Protein AF-A0A349D6L9-F1 (afdb_monomer)

Structure (mmCIF, N/CA/C/O backbone):
data_AF-A0A349D6L9-F1
#
_entry.id   AF-A0A349D6L9-F1
#
loop_
_atom_site.group_PDB
_atom_site.id
_atom_site.type_symbol
_atom_site.label_atom_id
_atom_site.label_alt_id
_atom_site.label_comp_id
_atom_site.label_asym_id
_atom_site.label_entity_id
_atom_site.label_seq_id
_atom_site.pdbx_PDB_ins_code
_atom_site.Cartn_x
_atom_site.Cartn_y
_atom_site.Cartn_z
_atom_site.occupancy
_atom_site.B_iso_or_equiv
_atom_site.auth_seq_id
_atom_site.auth_comp_id
_atom_site.auth_asym_id
_atom_site.auth_atom_id
_atom_site.pdbx_PDB_model_num
ATOM 1 N N . MET A 1 1 ? 56.795 17.467 -5.791 1.00 48.31 1 MET A N 1
ATOM 2 C CA . MET A 1 1 ? 56.049 16.198 -5.598 1.00 48.31 1 MET A CA 1
ATOM 3 C C . MET A 1 1 ? 55.321 16.131 -4.240 1.00 48.31 1 MET A C 1
ATOM 5 O O . MET A 1 1 ? 55.358 15.101 -3.587 1.00 48.31 1 MET A O 1
ATOM 9 N N . LYS A 1 2 ? 54.652 17.205 -3.783 1.00 48.62 2 LYS A N 1
ATOM 10 C CA . LYS A 1 2 ? 53.896 17.215 -2.503 1.00 48.62 2 LYS A CA 1
ATOM 11 C C . LYS A 1 2 ? 52.408 17.586 -2.656 1.00 48.62 2 LYS A C 1
ATOM 13 O O . LYS A 1 2 ? 51.665 17.507 -1.692 1.00 48.62 2 LYS A O 1
ATOM 18 N N . SER A 1 3 ? 51.970 17.955 -3.865 1.00 53.69 3 SER A N 1
ATOM 19 C CA . SER A 1 3 ? 50.594 18.408 -4.138 1.00 53.69 3 SER A CA 1
ATOM 20 C C . SER A 1 3 ? 49.646 17.266 -4.549 1.00 53.69 3 SER A C 1
ATOM 22 O O . SER A 1 3 ? 48.459 17.312 -4.245 1.00 53.69 3 SER A O 1
ATOM 24 N N . SER A 1 4 ? 50.166 16.183 -5.137 1.00 53.09 4 SER A N 1
ATOM 25 C CA . SER A 1 4 ? 49.352 15.072 -5.661 1.00 53.09 4 SER A CA 1
ATOM 26 C C . SER A 1 4 ? 48.733 14.169 -4.584 1.00 53.09 4 SER A C 1
ATOM 28 O O . SER A 1 4 ? 47.744 13.497 -4.850 1.00 53.09 4 SER A O 1
ATOM 30 N N . ILE A 1 5 ? 49.281 14.166 -3.363 1.00 55.78 5 ILE A N 1
ATOM 31 C CA . ILE A 1 5 ? 48.748 13.376 -2.237 1.00 55.78 5 ILE A CA 1
ATOM 32 C C . ILE A 1 5 ? 47.502 14.054 -1.641 1.00 55.78 5 ILE A C 1
ATOM 34 O O . ILE A 1 5 ? 46.573 13.380 -1.205 1.00 55.78 5 ILE A O 1
ATOM 38 N N . PHE A 1 6 ? 47.438 15.389 -1.692 1.00 52.88 6 PHE A N 1
ATOM 39 C CA . PHE A 1 6 ? 46.328 16.162 -1.129 1.00 52.88 6 PHE A CA 1
ATOM 40 C C . PHE A 1 6 ? 45.028 16.001 -1.940 1.00 52.88 6 PHE A C 1
ATOM 42 O O . PHE A 1 6 ? 43.948 15.930 -1.359 1.00 52.88 6 PHE A O 1
ATOM 49 N N . LEU A 1 7 ? 45.122 15.856 -3.271 1.00 50.69 7 LEU A N 1
ATOM 50 C CA . LEU A 1 7 ? 43.954 15.623 -4.137 1.00 50.69 7 LEU A CA 1
ATOM 51 C C . LEU A 1 7 ? 43.317 14.237 -3.934 1.00 50.69 7 LEU A C 1
ATOM 53 O O . LEU A 1 7 ? 42.095 14.110 -3.985 1.00 50.69 7 LEU A O 1
ATOM 57 N N . GLY A 1 8 ? 44.130 13.204 -3.683 1.00 56.25 8 GLY A N 1
ATOM 58 C CA . GLY A 1 8 ? 43.631 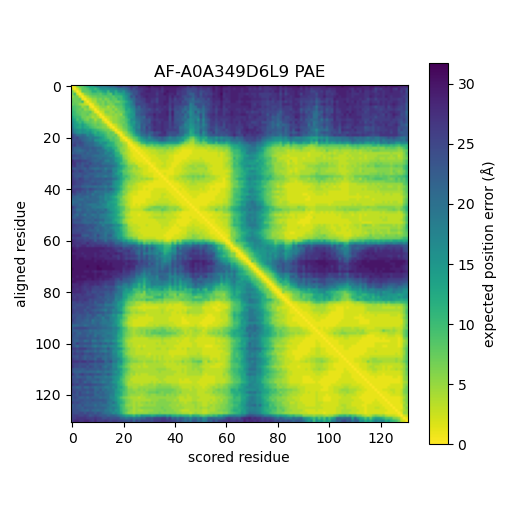11.842 -3.461 1.00 56.25 8 GLY A CA 1
ATOM 59 C C . GLY A 1 8 ? 42.804 11.716 -2.179 1.00 56.25 8 GLY A C 1
ATOM 60 O O . GLY A 1 8 ? 41.770 11.053 -2.171 1.00 56.25 8 GLY A O 1
ATOM 61 N N . ILE A 1 9 ? 43.214 12.415 -1.116 1.00 57.72 9 ILE A N 1
ATOM 62 C CA . ILE A 1 9 ? 42.514 12.411 0.176 1.00 57.72 9 ILE A CA 1
ATOM 63 C C . ILE A 1 9 ? 41.176 13.165 0.081 1.00 57.72 9 ILE A C 1
ATOM 65 O O . ILE A 1 9 ? 40.175 12.697 0.617 1.00 57.72 9 ILE A O 1
ATOM 69 N N . ILE A 1 10 ? 41.119 14.281 -0.657 1.00 56.91 10 ILE A N 1
ATOM 70 C CA . ILE A 1 10 ? 39.877 15.054 -0.852 1.00 56.91 10 ILE A CA 1
ATOM 71 C C . ILE A 1 10 ? 38.830 14.254 -1.645 1.00 56.91 10 ILE A C 1
ATOM 73 O O . ILE A 1 10 ? 37.655 14.263 -1.282 1.00 56.91 10 ILE A O 1
ATOM 77 N N . SER A 1 11 ? 39.246 13.514 -2.679 1.00 56.03 11 SER A N 1
ATOM 78 C CA . SER A 1 11 ? 38.346 12.651 -3.464 1.00 56.03 11 SER A CA 1
ATOM 79 C C . SER A 1 11 ? 37.758 11.503 -2.627 1.00 56.03 11 SER A C 1
ATOM 81 O O . SER A 1 11 ? 36.562 11.212 -2.705 1.00 56.03 11 SER A O 1
ATOM 83 N N . LEU A 1 12 ? 38.571 10.904 -1.748 1.00 54.25 12 LEU A N 1
ATOM 84 C CA . LEU A 1 12 ? 38.126 9.836 -0.851 1.00 54.25 12 LEU A CA 1
ATOM 85 C C . LEU A 1 12 ? 37.070 10.340 0.152 1.00 54.25 12 LEU A C 1
ATOM 87 O O . LEU A 1 12 ? 36.036 9.697 0.324 1.00 54.25 12 LEU A O 1
ATOM 91 N N . VAL A 1 13 ? 37.282 11.520 0.748 1.00 56.31 13 VAL A N 1
ATOM 92 C CA . VAL A 1 13 ? 36.343 12.126 1.713 1.00 56.31 13 VAL A CA 1
ATOM 93 C C . VAL A 1 13 ? 35.023 12.539 1.046 1.00 56.31 13 VAL A C 1
ATOM 95 O O . VAL A 1 13 ? 33.958 12.356 1.638 1.00 56.31 13 VAL A O 1
ATOM 98 N N . PHE A 1 14 ? 35.052 13.019 -0.203 1.00 51.72 14 PHE A N 1
ATOM 99 C CA . PHE A 1 14 ? 33.825 13.357 -0.939 1.00 51.72 14 PHE A CA 1
ATOM 100 C C . PHE A 1 14 ? 32.982 12.119 -1.269 1.00 51.72 14 PHE A C 1
ATOM 102 O O . PHE A 1 14 ? 31.761 12.155 -1.136 1.00 51.72 14 PHE A O 1
ATOM 109 N N . SER A 1 15 ? 33.621 10.997 -1.621 1.00 54.44 15 SER A N 1
ATOM 110 C CA . SER A 1 15 ? 32.900 9.753 -1.921 1.00 54.44 15 SER A CA 1
ATOM 111 C C . SER A 1 15 ? 32.139 9.204 -0.709 1.00 54.44 15 SER A C 1
ATOM 113 O O . SER A 1 15 ? 31.016 8.732 -0.857 1.00 54.44 15 SER A O 1
ATOM 115 N N . THR A 1 16 ? 32.682 9.346 0.506 1.00 53.00 16 THR A N 1
ATOM 116 C CA . THR A 1 16 ? 32.023 8.877 1.737 1.00 53.00 16 THR A CA 1
ATOM 117 C C . THR A 1 16 ? 30.833 9.732 2.174 1.00 53.00 16 THR A C 1
ATOM 119 O O . THR A 1 16 ? 29.982 9.244 2.913 1.00 53.00 16 THR A O 1
ATOM 122 N N . LEU A 1 17 ? 30.731 10.981 1.707 1.00 51.50 17 LEU A N 1
ATOM 123 C CA . LEU A 1 17 ? 29.619 11.876 2.048 1.00 51.50 17 LEU A CA 1
ATOM 124 C C . LEU A 1 17 ? 28.366 11.626 1.189 1.00 51.50 17 LEU A C 1
ATOM 126 O O . LEU A 1 17 ? 27.263 11.960 1.614 1.00 51.50 17 LEU A O 1
ATOM 130 N N . CYS A 1 18 ? 28.504 10.992 0.019 1.00 50.28 18 CYS A N 1
ATOM 131 C CA . CYS A 1 18 ? 27.379 10.732 -0.886 1.00 50.28 18 CYS A CA 1
ATOM 132 C C . CYS A 1 18 ? 26.564 9.467 -0.552 1.00 50.28 18 CYS A C 1
ATOM 134 O O . CYS A 1 18 ? 25.452 9.324 -1.048 1.00 50.28 18 CYS A O 1
ATOM 136 N N . PHE A 1 19 ? 27.057 8.562 0.300 1.00 48.69 19 PHE A N 1
ATOM 137 C CA . PHE A 1 19 ? 26.365 7.298 0.618 1.00 48.69 19 PHE A CA 1
ATOM 138 C C . PHE A 1 19 ? 25.367 7.388 1.791 1.00 48.69 19 PHE A C 1
ATOM 140 O O . PHE A 1 19 ? 24.898 6.361 2.280 1.00 48.69 19 PHE A O 1
ATOM 147 N N . GLY A 1 20 ? 25.048 8.595 2.271 1.00 48.44 20 GLY A N 1
ATOM 148 C CA . GLY A 1 20 ? 24.399 8.784 3.574 1.00 48.44 20 GLY A CA 1
ATOM 149 C C . GLY A 1 20 ? 23.002 9.404 3.598 1.00 48.44 20 GLY A C 1
ATOM 150 O O . GLY A 1 20 ? 22.430 9.478 4.686 1.00 48.44 20 GLY A O 1
ATOM 151 N N . GLN A 1 21 ? 22.429 9.861 2.479 1.00 57.00 21 GLN A N 1
ATOM 152 C CA . GLN A 1 21 ? 21.080 10.439 2.520 1.00 57.00 21 GLN A CA 1
ATOM 153 C C . GLN A 1 21 ? 20.032 9.329 2.659 1.00 57.00 21 GLN A C 1
ATOM 155 O O . GLN A 1 21 ? 19.606 8.708 1.688 1.00 57.00 21 GLN A O 1
ATOM 160 N N . LYS A 1 22 ? 19.637 9.058 3.908 1.00 63.66 22 LYS A N 1
ATOM 161 C CA . LYS A 1 22 ? 18.388 8.354 4.203 1.00 63.66 22 LYS A CA 1
ATOM 162 C C . LYS A 1 22 ? 17.256 9.260 3.731 1.00 63.66 22 LYS A C 1
ATOM 164 O O . LYS A 1 22 ? 17.139 10.368 4.245 1.00 63.66 22 LYS A O 1
ATOM 169 N N . GLY A 1 23 ? 16.485 8.794 2.751 1.00 68.12 23 GLY A N 1
ATOM 170 C CA . GLY A 1 23 ? 15.322 9.531 2.270 1.00 68.12 23 GLY A CA 1
ATOM 171 C C . GLY A 1 23 ? 14.337 9.786 3.408 1.00 68.12 23 GLY A C 1
ATOM 172 O O . GLY A 1 23 ? 14.147 8.925 4.277 1.00 68.12 23 GLY A O 1
ATOM 173 N N . GLU A 1 24 ? 13.749 10.974 3.430 1.00 83.00 24 GLU A N 1
ATOM 174 C CA . GLU A 1 24 ? 12.740 11.332 4.420 1.00 83.00 24 GLU A CA 1
ATOM 175 C C . GLU A 1 24 ? 11.425 10.662 4.028 1.00 83.00 24 GLU A C 1
ATOM 177 O O . GLU A 1 24 ? 10.956 10.813 2.899 1.00 83.00 24 GLU A O 1
ATOM 182 N N . SER A 1 25 ? 10.842 9.888 4.946 1.00 84.81 25 SER A N 1
ATOM 183 C CA . SER A 1 25 ? 9.553 9.243 4.721 1.00 84.81 25 SER A CA 1
ATOM 184 C C . SER A 1 25 ? 8.523 9.742 5.714 1.00 84.81 25 SER A C 1
ATOM 186 O O . SER A 1 25 ? 8.778 9.781 6.918 1.00 84.81 25 SER A O 1
ATOM 188 N N . TRP A 1 26 ? 7.346 10.081 5.203 1.00 86.62 26 TRP A N 1
ATOM 189 C CA . TRP A 1 26 ? 6.190 10.456 6.004 1.00 86.62 26 TRP A CA 1
ATOM 190 C C . TRP A 1 26 ? 4.935 9.790 5.457 1.00 86.62 26 TRP A C 1
ATOM 192 O O . TRP A 1 26 ? 4.903 9.287 4.331 1.00 86.62 26 TRP A O 1
ATOM 202 N N . THR A 1 27 ? 3.897 9.741 6.285 1.00 86.62 27 THR A N 1
ATOM 203 C CA . THR A 1 27 ? 2.597 9.192 5.908 1.00 86.62 27 THR A CA 1
ATOM 204 C C . THR A 1 27 ? 1.496 10.142 6.328 1.00 86.62 27 THR A C 1
ATOM 206 O O . THR A 1 27 ? 1.455 10.600 7.466 1.00 86.62 27 THR A O 1
ATOM 209 N N . GLU A 1 28 ? 0.614 10.425 5.384 1.00 88.44 28 GLU A N 1
ATOM 210 C CA . GLU A 1 28 ? -0.609 11.185 5.577 1.00 88.44 28 GLU A CA 1
ATOM 211 C C . GLU A 1 28 ? -1.765 10.213 5.794 1.00 88.44 28 GLU A C 1
ATOM 213 O O . GLU A 1 28 ? -1.815 9.155 5.159 1.00 88.44 28 GLU A O 1
ATOM 218 N N . PHE A 1 29 ? -2.703 10.586 6.660 1.00 86.12 29 PHE A N 1
ATOM 219 C CA . PHE A 1 29 ? -3.903 9.806 6.935 1.00 86.12 29 PHE A CA 1
ATOM 220 C C . PHE A 1 29 ? -5.144 10.677 6.798 1.00 86.12 29 PHE A C 1
ATOM 222 O O . PHE A 1 29 ? -5.186 11.790 7.318 1.00 86.12 29 PHE A O 1
ATOM 229 N N . ASP A 1 30 ? -6.170 10.131 6.155 1.00 85.81 30 ASP A N 1
ATOM 230 C CA . ASP A 1 30 ? -7.499 10.723 6.076 1.00 85.81 30 ASP A CA 1
ATOM 231 C C . ASP A 1 30 ? -8.540 9.753 6.644 1.00 85.81 30 ASP A C 1
ATOM 233 O O . ASP A 1 30 ? -8.500 8.542 6.409 1.00 85.81 30 ASP A O 1
ATOM 237 N N . THR A 1 31 ? -9.482 10.272 7.426 1.00 87.50 31 THR A N 1
ATOM 238 C CA . THR A 1 31 ? -10.523 9.455 8.051 1.00 87.50 31 THR A CA 1
ATOM 239 C C . THR A 1 31 ? -11.714 9.313 7.121 1.00 87.50 31 THR A C 1
ATOM 241 O O . THR A 1 31 ? -12.507 10.234 6.961 1.00 87.50 31 THR A O 1
ATOM 244 N N . ILE A 1 32 ? -11.915 8.105 6.589 1.00 85.62 32 ILE A N 1
ATOM 245 C CA . ILE A 1 32 ? -13.077 7.803 5.747 1.00 85.62 32 ILE A CA 1
ATOM 246 C C . ILE A 1 32 ? -14.317 7.568 6.613 1.00 85.62 32 ILE A C 1
ATOM 248 O O . ILE A 1 32 ? -15.400 8.085 6.332 1.00 85.62 32 ILE A O 1
ATOM 252 N N . LYS A 1 33 ? -14.203 6.711 7.640 1.00 83.06 33 LYS A N 1
ATOM 253 C CA . LYS A 1 33 ? -15.363 6.299 8.444 1.00 83.06 33 LYS A CA 1
ATOM 254 C C . LYS A 1 33 ? -14.988 5.791 9.828 1.00 83.06 33 LYS A C 1
ATOM 256 O O . LYS A 1 33 ? -14.132 4.926 9.973 1.00 83.06 33 LYS A O 1
ATOM 261 N N . VAL A 1 34 ? -15.726 6.237 10.838 1.00 84.44 34 VAL A N 1
ATOM 262 C CA . VAL A 1 34 ? -15.586 5.765 12.220 1.00 84.44 34 VAL A CA 1
ATOM 263 C C . VAL A 1 34 ? -16.617 4.671 12.505 1.00 84.44 34 VAL A C 1
ATOM 265 O O . VAL A 1 34 ? -17.801 4.813 12.198 1.00 84.44 34 VAL A O 1
ATOM 268 N N . TYR A 1 35 ? -16.166 3.572 13.100 1.00 81.81 35 TYR A N 1
ATOM 269 C CA . TYR A 1 35 ? -16.995 2.487 13.617 1.00 81.81 35 TYR A CA 1
ATOM 270 C C . TYR A 1 35 ? -16.765 2.338 15.128 1.00 81.81 35 TYR A C 1
ATOM 272 O O . TYR A 1 35 ? -15.730 2.766 15.644 1.00 81.81 35 TYR A O 1
ATOM 280 N N . PRO A 1 36 ? -17.666 1.658 15.856 1.00 80.38 36 PRO A N 1
ATOM 281 C CA . PRO A 1 36 ? -17.378 1.253 17.226 1.00 80.38 36 PRO A CA 1
ATOM 282 C C . PRO A 1 36 ? -16.083 0.423 17.288 1.00 80.38 36 PRO A C 1
ATOM 284 O O . PRO A 1 36 ? -15.996 -0.649 16.688 1.00 80.38 36 PRO A O 1
ATOM 287 N N . GLY A 1 37 ? -15.067 0.947 17.981 1.00 80.75 37 GLY A N 1
ATOM 288 C CA . GLY A 1 37 ? -13.783 0.277 18.215 1.00 80.75 37 GLY A CA 1
ATOM 289 C C . GLY A 1 37 ? -12.771 0.311 17.064 1.00 80.75 37 GLY A C 1
ATOM 290 O O . GLY A 1 37 ? -11.711 -0.291 17.202 1.00 80.75 37 GLY A O 1
ATOM 291 N N . ARG A 1 38 ? -13.063 0.970 15.933 1.00 84.56 38 ARG A N 1
ATOM 292 C CA . ARG A 1 38 ? -12.109 1.092 14.815 1.00 84.56 38 ARG A CA 1
ATOM 293 C C . ARG A 1 38 ? -12.427 2.255 13.886 1.00 84.56 38 ARG A C 1
ATOM 295 O O . ARG A 1 38 ? -13.584 2.623 13.706 1.00 84.56 38 ARG A O 1
ATOM 302 N N . ILE A 1 39 ? -11.410 2.755 13.207 1.00 86.50 39 ILE A N 1
ATOM 303 C CA . ILE A 1 39 ? -11.511 3.833 12.228 1.00 86.50 39 ILE A CA 1
ATOM 304 C C . ILE A 1 39 ? -10.997 3.301 10.895 1.00 86.50 39 ILE A C 1
ATOM 306 O O . ILE A 1 39 ? -9.911 2.735 10.837 1.00 86.50 39 ILE A O 1
ATOM 310 N N . LEU A 1 40 ? -11.797 3.433 9.839 1.00 87.38 40 LEU A N 1
ATOM 311 C CA . LEU A 1 40 ? -11.353 3.215 8.469 1.00 87.38 40 LEU A CA 1
ATOM 312 C C . LEU A 1 40 ? -10.687 4.492 7.964 1.00 87.38 40 LEU A C 1
ATOM 314 O O . LEU A 1 40 ? -11.320 5.551 7.934 1.00 87.38 40 LEU A O 1
ATOM 318 N N . LEU A 1 41 ? -9.440 4.345 7.550 1.00 88.50 41 LEU A N 1
ATOM 319 C CA . LEU A 1 41 ? -8.563 5.402 7.084 1.00 88.50 41 LEU A CA 1
ATOM 320 C C . LEU A 1 41 ? -8.159 5.147 5.632 1.00 88.50 41 LEU A C 1
ATOM 322 O O . LEU A 1 41 ? -8.010 3.991 5.226 1.00 88.50 41 LEU A O 1
ATOM 326 N N . GLU A 1 42 ? -7.934 6.220 4.888 1.00 90.12 42 GLU A N 1
ATOM 327 C CA . GLU A 1 42 ? -7.066 6.225 3.715 1.00 90.12 42 GLU A CA 1
ATOM 328 C C . GLU A 1 42 ? -5.687 6.723 4.149 1.00 90.12 42 GLU A C 1
ATOM 330 O O . GLU A 1 42 ? -5.590 7.626 4.978 1.00 90.12 42 GLU A O 1
ATOM 335 N N . TYR A 1 43 ? -4.619 6.131 3.626 1.00 90.00 43 TYR A N 1
ATOM 336 C CA . TYR A 1 43 ? -3.261 6.590 3.888 1.00 90.00 43 TYR A CA 1
ATOM 337 C C . TYR A 1 43 ? -2.476 6.775 2.595 1.00 90.00 43 TYR A C 1
ATOM 339 O O . TYR A 1 43 ? -2.736 6.097 1.595 1.00 90.00 43 TYR A O 1
ATOM 347 N N . LYS A 1 44 ? -1.497 7.681 2.638 1.00 92.62 44 LYS A N 1
ATOM 348 C CA . LYS A 1 44 ? -0.525 7.927 1.567 1.00 92.62 44 LYS A CA 1
ATOM 349 C C . LYS A 1 44 ? 0.863 8.063 2.166 1.00 92.62 44 LYS A C 1
ATOM 351 O O . LYS A 1 44 ? 1.078 8.906 3.030 1.00 92.62 44 LYS A O 1
ATOM 356 N N . THR A 1 45 ? 1.797 7.247 1.707 1.00 89.62 45 THR A N 1
ATOM 357 C CA . THR A 1 45 ? 3.192 7.266 2.143 1.00 89.62 45 THR A CA 1
ATOM 358 C C . THR A 1 45 ? 4.066 7.838 1.051 1.00 89.62 45 THR A C 1
ATOM 360 O O . THR A 1 45 ? 3.964 7.447 -0.115 1.00 89.62 45 THR A O 1
ATOM 363 N N . TYR A 1 46 ? 4.965 8.724 1.458 1.00 90.31 46 TYR A N 1
ATOM 364 C CA . TYR A 1 46 ? 5.920 9.369 0.578 1.00 90.31 46 TYR A CA 1
ATOM 365 C C . TYR A 1 46 ? 7.341 9.063 1.034 1.00 90.31 46 TYR A C 1
ATOM 367 O O . TYR A 1 46 ? 7.600 8.838 2.220 1.00 90.31 46 TYR A O 1
ATOM 375 N N . ILE A 1 47 ? 8.259 9.040 0.075 1.00 89.25 47 ILE A N 1
ATOM 376 C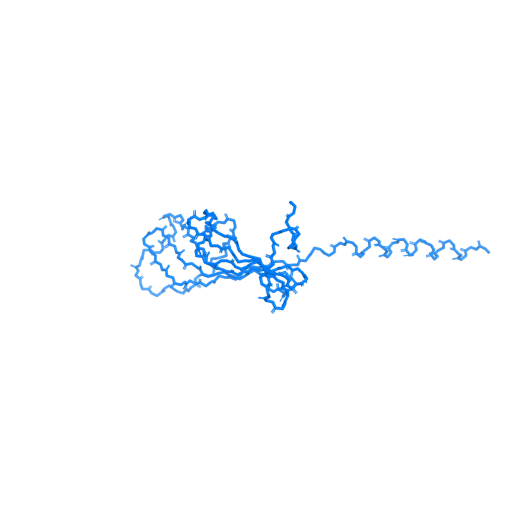 CA . ILE A 1 47 ? 9.703 9.062 0.304 1.00 89.25 47 ILE A CA 1
ATOM 377 C C . ILE A 1 47 ? 10.254 10.174 -0.578 1.00 89.25 47 ILE A C 1
ATOM 379 O O . ILE A 1 47 ? 10.041 10.143 -1.788 1.00 89.25 47 ILE A O 1
ATOM 383 N N . ASP A 1 48 ? 10.918 11.163 0.015 1.00 88.75 48 ASP A N 1
ATOM 384 C CA . ASP A 1 48 ? 11.489 12.311 -0.702 1.00 88.75 48 ASP A CA 1
ATOM 385 C C . ASP A 1 48 ? 10.463 13.016 -1.620 1.00 88.75 48 ASP A C 1
ATOM 387 O O . ASP A 1 48 ? 10.758 13.393 -2.751 1.00 88.75 48 ASP A O 1
ATOM 391 N N . SER A 1 49 ? 9.224 13.186 -1.139 1.00 87.31 49 SER A N 1
ATOM 392 C CA . SER A 1 49 ? 8.071 13.749 -1.883 1.00 87.31 49 SER A CA 1
ATOM 393 C C . SER A 1 49 ? 7.505 12.888 -3.011 1.00 87.31 49 SER A C 1
ATOM 395 O O . SER A 1 49 ? 6.553 13.295 -3.675 1.00 87.31 49 SER A O 1
ATOM 397 N N . VAL A 1 50 ? 8.025 11.680 -3.215 1.00 89.50 50 VAL A N 1
ATOM 398 C CA . VAL A 1 50 ? 7.483 10.723 -4.182 1.00 89.50 50 VAL A CA 1
ATOM 399 C C . VAL A 1 50 ? 6.495 9.804 -3.479 1.00 89.50 50 VAL A C 1
ATOM 401 O O . VAL A 1 50 ? 6.837 9.181 -2.477 1.00 89.50 50 VAL A O 1
ATOM 404 N N . LEU A 1 51 ? 5.275 9.694 -4.012 1.00 92.00 51 LEU A N 1
ATOM 405 C CA . LEU A 1 51 ? 4.272 8.750 -3.517 1.00 92.00 51 LEU A CA 1
ATOM 406 C C . LEU A 1 51 ? 4.750 7.313 -3.757 1.00 92.00 51 LEU A C 1
ATOM 408 O O . LEU A 1 51 ? 4.937 6.899 -4.901 1.00 92.00 51 LEU A O 1
ATOM 412 N N . THR A 1 52 ? 4.906 6.545 -2.684 1.00 93.44 52 THR A N 1
ATOM 413 C CA . THR A 1 52 ? 5.384 5.155 -2.732 1.00 93.44 52 THR A CA 1
ATOM 414 C C . THR A 1 52 ? 4.321 4.155 -2.312 1.00 93.44 52 THR A C 1
ATOM 416 O O . THR A 1 52 ? 4.345 3.009 -2.756 1.00 93.44 52 THR A O 1
ATOM 419 N N . GLU A 1 53 ? 3.340 4.566 -1.511 1.00 93.69 53 GLU A N 1
ATOM 420 C CA . GLU A 1 53 ? 2.242 3.693 -1.118 1.00 93.69 53 GLU A CA 1
ATOM 421 C C . GLU A 1 53 ? 0.958 4.477 -0.884 1.00 93.69 53 GLU A C 1
ATOM 423 O O . GLU A 1 53 ? 0.984 5.606 -0.403 1.00 93.69 53 GLU A O 1
ATOM 428 N N . GLN A 1 54 ? -0.176 3.873 -1.217 1.00 95.50 54 GLN A N 1
ATOM 429 C CA . GLN A 1 54 ? -1.484 4.393 -0.844 1.00 95.50 54 GLN A CA 1
ATOM 430 C C . GLN A 1 54 ? -2.491 3.262 -0.674 1.00 95.50 54 GLN A C 1
ATOM 432 O O . GLN A 1 54 ? -2.436 2.255 -1.390 1.00 95.50 54 GLN A O 1
ATOM 437 N N . GLY A 1 55 ? -3.458 3.434 0.218 1.00 94.00 55 GLY A N 1
ATOM 438 C CA . GLY A 1 55 ? -4.537 2.467 0.360 1.00 94.00 55 GLY A CA 1
ATOM 439 C C . GLY A 1 55 ? -5.398 2.670 1.593 1.00 94.00 55 GLY A C 1
ATOM 440 O O . GLY A 1 55 ? -5.312 3.681 2.283 1.00 94.00 55 GLY A O 1
ATOM 441 N N . GLY A 1 56 ? -6.247 1.679 1.857 1.00 92.25 56 GLY A N 1
ATOM 442 C CA . GLY A 1 56 ? -7.094 1.655 3.042 1.00 92.25 56 GLY A CA 1
ATOM 443 C C . GLY A 1 56 ? -6.443 0.925 4.217 1.00 92.25 56 GLY A C 1
ATOM 444 O O . GLY A 1 56 ? -5.742 -0.079 4.048 1.00 92.25 56 GLY A O 1
ATOM 445 N N . ALA A 1 57 ? -6.725 1.384 5.433 1.00 90.44 57 ALA A N 1
ATOM 446 C CA . ALA A 1 57 ? -6.341 0.691 6.657 1.00 90.44 57 ALA A CA 1
ATOM 447 C C . ALA A 1 57 ? -7.365 0.898 7.779 1.00 90.44 57 ALA A C 1
ATOM 449 O O . ALA A 1 57 ? -8.072 1.901 7.832 1.00 90.44 57 ALA A O 1
ATOM 450 N N . PHE A 1 58 ? -7.448 -0.061 8.698 1.00 90.00 58 PHE A N 1
ATOM 451 C CA . PHE A 1 58 ? -8.157 0.098 9.960 1.00 90.00 58 PHE A CA 1
ATOM 452 C C . PHE A 1 58 ? -7.183 0.485 11.068 1.00 90.00 58 PHE A C 1
ATOM 454 O O . PHE A 1 58 ? -6.256 -0.269 11.357 1.00 90.00 58 PHE A O 1
ATOM 461 N N . HIS A 1 59 ? -7.437 1.603 11.735 1.00 86.81 59 HIS A N 1
ATOM 462 C CA . HIS A 1 59 ? -6.827 1.920 13.020 1.00 86.81 59 HIS A CA 1
ATOM 463 C C . HIS A 1 59 ? -7.757 1.472 14.150 1.00 86.81 59 HIS A C 1
ATOM 465 O O . HIS A 1 59 ? -8.976 1.645 14.060 1.00 86.81 59 HIS A O 1
ATOM 471 N N . TYR A 1 60 ? -7.195 0.882 15.201 1.00 83.81 60 TYR A N 1
ATOM 472 C CA . TYR A 1 60 ? -7.926 0.442 16.388 1.00 83.81 60 TYR A CA 1
ATOM 473 C C . TYR A 1 60 ? -7.456 1.304 17.558 1.00 83.81 60 TYR A C 1
ATOM 475 O O . TYR A 1 60 ? -6.443 0.973 18.171 1.00 83.81 60 TYR A O 1
ATOM 483 N N . PRO A 1 61 ? -8.138 2.426 17.844 1.00 74.12 61 PRO A N 1
ATOM 484 C CA . PRO A 1 61 ? -7.748 3.275 18.954 1.00 74.12 61 PRO A CA 1
ATOM 485 C C . PRO A 1 61 ? -7.892 2.473 20.241 1.00 74.12 61 PRO A C 1
ATOM 487 O O . PRO A 1 61 ? -8.914 1.801 20.432 1.00 74.12 61 PRO A O 1
ATOM 490 N N . ASP A 1 62 ? -6.914 2.577 21.138 1.00 66.94 62 ASP A N 1
ATOM 491 C CA . ASP A 1 62 ? -7.092 2.083 22.497 1.00 66.94 62 ASP A CA 1
ATOM 492 C C . ASP A 1 62 ? -8.403 2.648 23.048 1.00 66.94 62 ASP A C 1
ATOM 494 O O . ASP A 1 62 ? -8.693 3.843 22.929 1.00 66.94 62 ASP A O 1
ATOM 498 N N . SER A 1 63 ? -9.226 1.793 23.651 1.00 52.09 63 SER A N 1
ATOM 499 C CA . SER A 1 63 ? -10.562 2.165 24.133 1.00 52.09 63 SER A CA 1
ATOM 500 C C . SER A 1 63 ? -10.557 3.295 25.176 1.00 52.09 63 SER A C 1
ATOM 502 O O . SER A 1 63 ? -11.615 3.829 25.498 1.00 52.09 63 SER A O 1
ATOM 504 N N . SER A 1 64 ? -9.384 3.669 25.700 1.00 48.16 64 SER A N 1
ATOM 505 C CA . SER A 1 64 ? -9.148 4.826 26.572 1.00 48.16 64 SER A CA 1
ATOM 506 C C . SER A 1 64 ? -9.067 6.171 25.832 1.00 48.16 64 SER A C 1
ATOM 508 O O . SER A 1 64 ? -9.210 7.207 26.475 1.00 48.16 64 SER A O 1
ATOM 510 N N . LYS A 1 65 ? -8.863 6.169 24.507 1.00 45.25 65 LYS A N 1
ATOM 511 C CA . LYS A 1 65 ? -8.700 7.362 23.656 1.00 45.25 65 LYS A CA 1
ATOM 512 C C . LYS A 1 65 ? -9.810 7.554 22.628 1.00 45.25 65 LYS A C 1
ATOM 514 O O . LYS A 1 65 ? -9.781 8.536 21.898 1.00 45.25 65 LYS A O 1
ATOM 519 N N . LEU A 1 66 ? -10.786 6.646 22.547 1.00 45.59 66 LEU A N 1
ATOM 520 C CA . LEU A 1 66 ? -11.95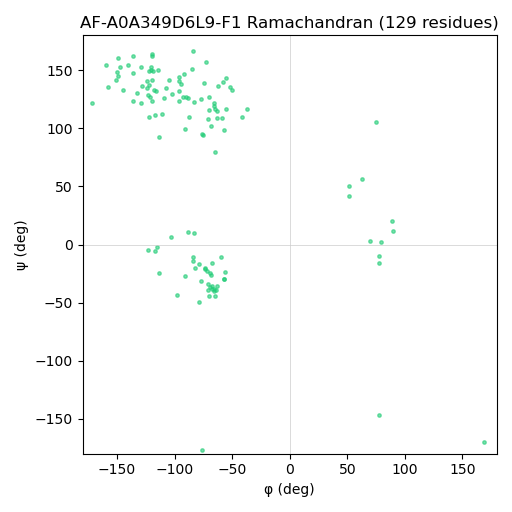8 6.868 21.701 1.00 45.59 66 LEU A CA 1
ATOM 521 C C . LEU A 1 66 ? -12.712 8.092 22.238 1.00 45.59 66 LEU A C 1
ATOM 523 O O . LEU A 1 66 ? -13.239 8.012 23.354 1.00 45.59 66 LEU A O 1
ATOM 527 N N . PRO A 1 67 ? -12.799 9.210 21.490 1.00 42.09 67 PRO A N 1
ATOM 528 C CA . PRO A 1 67 ? -13.630 10.317 21.916 1.00 42.09 67 PRO A CA 1
ATOM 529 C C . PRO A 1 67 ? -15.065 9.797 21.943 1.00 42.09 67 PRO A C 1
ATOM 531 O O . PRO A 1 67 ? -15.654 9.476 20.908 1.00 42.09 67 PRO A O 1
ATOM 534 N N . LYS A 1 68 ? -15.612 9.637 23.155 1.00 45.41 68 LYS A N 1
ATOM 535 C CA . LYS A 1 68 ? -17.035 9.366 23.346 1.00 45.41 68 LYS A CA 1
ATOM 536 C C . LYS A 1 68 ? -17.752 10.537 22.702 1.00 45.41 68 LYS A C 1
ATOM 538 O O . LYS A 1 68 ? -17.653 11.660 23.183 1.00 45.41 68 LYS A O 1
ATOM 543 N N . THR A 1 69 ? -18.383 10.261 21.569 1.00 53.50 69 THR A N 1
ATOM 544 C CA . THR A 1 69 ? -19.139 11.213 20.767 1.00 53.50 69 THR A CA 1
ATOM 545 C C . THR A 1 69 ? -19.955 12.122 21.670 1.00 53.50 69 THR A C 1
ATOM 547 O O . THR A 1 69 ? -20.888 11.647 22.314 1.00 53.50 69 THR A O 1
ATOM 550 N N . ASN A 1 70 ? -19.559 13.390 21.738 1.00 38.34 70 ASN A N 1
ATOM 551 C CA . ASN A 1 70 ? -20.441 14.546 21.728 1.00 38.34 70 ASN A CA 1
ATOM 552 C C . ASN A 1 70 ? -19.601 15.824 21.611 1.00 38.34 70 ASN A C 1
ATOM 554 O O . ASN A 1 70 ? -18.774 16.125 22.463 1.00 38.34 70 ASN A O 1
ATOM 558 N N . THR A 1 71 ? -19.909 16.570 20.550 1.00 41.19 71 THR A N 1
ATOM 559 C CA . THR A 1 71 ? -19.773 18.028 20.465 1.00 41.19 71 THR A CA 1
ATOM 560 C C . THR A 1 71 ? -18.345 18.575 20.309 1.00 41.19 71 THR A C 1
ATOM 562 O O . THR A 1 71 ? -17.578 18.687 21.255 1.00 41.19 71 THR A O 1
ATOM 565 N N . SER A 1 72 ? -18.042 19.010 19.080 1.00 49.38 72 SER A N 1
ATOM 566 C CA . SER A 1 72 ? -16.985 19.984 18.758 1.00 49.38 72 SER A CA 1
ATOM 567 C C . SER A 1 72 ? -15.546 19.570 19.090 1.00 49.38 72 SER A C 1
ATOM 569 O O . SER A 1 72 ? -14.828 20.288 19.780 1.00 49.38 72 SER A O 1
ATOM 571 N N . ALA A 1 73 ? -15.082 18.438 18.562 1.00 38.19 73 ALA A N 1
ATOM 572 C CA . ALA A 1 73 ? -13.676 18.063 18.672 1.00 38.19 73 ALA A CA 1
ATOM 573 C C . ALA A 1 73 ? -12.908 18.594 17.459 1.00 38.19 73 ALA A C 1
ATOM 575 O O . ALA A 1 73 ? -12.949 18.026 16.369 1.00 38.19 73 ALA A O 1
ATOM 576 N N . LYS A 1 74 ? -12.234 19.726 17.672 1.00 39.41 74 LYS A N 1
ATOM 577 C CA . LYS A 1 74 ? -11.062 20.167 16.912 1.00 39.41 74 LYS A CA 1
ATOM 578 C C . LYS A 1 74 ? -10.237 18.917 16.587 1.00 39.41 74 LYS A C 1
ATOM 580 O O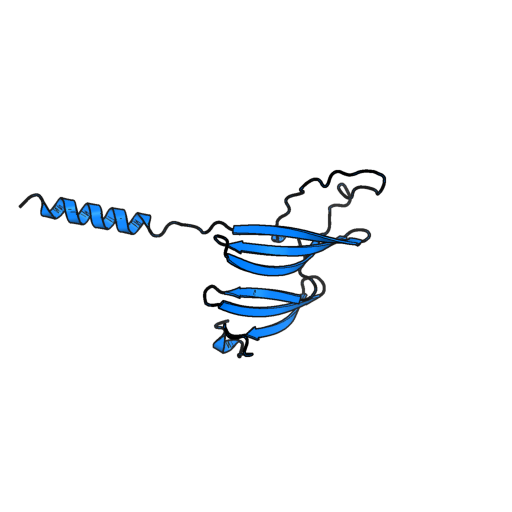 . LYS A 1 74 ? -9.857 18.222 17.524 1.00 39.41 74 LYS A O 1
ATOM 585 N N . ALA A 1 75 ? -10.085 18.595 15.301 1.00 41.47 75 ALA A N 1
ATOM 586 C CA . ALA A 1 75 ? -9.368 17.408 14.851 1.00 41.47 75 ALA A CA 1
ATOM 587 C C . ALA A 1 75 ? -7.949 17.473 15.420 1.00 41.47 75 ALA A C 1
ATOM 589 O O . ALA A 1 75 ? -7.117 18.251 14.964 1.00 41.47 75 ALA A O 1
ATOM 590 N N . GLU A 1 76 ? -7.729 16.756 16.514 1.00 41.81 76 GLU A N 1
ATOM 591 C CA . GLU A 1 76 ? -6.419 16.610 17.109 1.00 41.81 76 GLU A CA 1
ATOM 592 C C . GLU A 1 76 ? -5.646 15.738 16.124 1.00 41.81 76 GLU A C 1
ATOM 594 O O . GLU A 1 76 ? -6.067 14.618 15.828 1.00 41.81 76 GLU A O 1
ATOM 599 N N . GLU A 1 77 ? -4.589 16.297 15.535 1.00 44.97 77 GLU A N 1
ATOM 600 C CA . GLU A 1 77 ? -3.670 15.586 14.649 1.00 44.97 77 GLU A CA 1
ATOM 601 C C . GLU A 1 77 ? -2.957 14.512 15.475 1.00 44.97 77 GLU A C 1
ATOM 603 O O . GLU A 1 77 ? -1.839 14.684 15.958 1.00 44.97 77 GLU A O 1
ATOM 608 N N . SER A 1 78 ? -3.638 13.394 15.713 1.00 51.00 78 SER A N 1
ATOM 609 C CA . SER A 1 78 ? -3.020 12.210 16.277 1.00 51.00 78 SER A CA 1
ATOM 610 C C . SER A 1 78 ? -2.078 11.665 15.212 1.00 51.00 78 SER A C 1
ATOM 612 O O . SER A 1 78 ? -2.526 11.050 14.245 1.00 51.00 78 SER A O 1
ATOM 614 N N . SER A 1 79 ? -0.782 11.919 15.361 1.00 54.12 79 SER A N 1
ATOM 615 C CA . SER A 1 79 ? 0.236 11.243 14.571 1.00 54.12 79 SER A CA 1
ATOM 616 C C . SER A 1 79 ? 0.320 9.791 15.046 1.00 54.12 79 SER A C 1
ATOM 618 O O . SER A 1 79 ? 0.756 9.504 16.158 1.00 54.12 79 SER A O 1
ATOM 620 N N . PHE A 1 80 ? -0.165 8.865 14.224 1.00 62.06 80 PHE A N 1
ATOM 621 C CA . PHE A 1 80 ? -0.007 7.425 14.435 1.00 62.06 80 PHE A CA 1
ATOM 622 C C . PHE A 1 80 ? 0.859 6.843 13.320 1.00 62.06 80 PHE A C 1
ATOM 624 O O . PHE A 1 80 ? 0.910 7.364 12.206 1.00 62.06 80 PHE A O 1
ATOM 631 N N . SER A 1 81 ? 1.594 5.780 13.631 1.00 64.06 81 SER A N 1
ATOM 632 C CA . SER A 1 81 ? 2.487 5.131 12.667 1.00 64.06 81 SER A CA 1
ATOM 633 C C . SER A 1 81 ? 1.719 4.123 11.808 1.00 64.06 81 SER A C 1
ATOM 635 O O . SER A 1 81 ? 0.777 3.481 12.273 1.00 64.06 81 SER A O 1
ATOM 637 N N . LEU A 1 82 ? 2.168 3.886 10.571 1.00 63.44 82 LEU A N 1
ATOM 638 C CA . LEU A 1 82 ? 1.656 2.801 9.717 1.00 63.44 82 LEU A CA 1
ATOM 639 C C . LEU A 1 82 ? 1.769 1.413 10.375 1.00 63.44 82 LEU A C 1
ATOM 641 O O . LEU A 1 82 ? 1.011 0.503 10.050 1.00 63.44 82 LEU A O 1
ATOM 645 N N . SER A 1 83 ? 2.682 1.247 11.336 1.00 66.00 83 SER A N 1
ATOM 646 C CA . SER A 1 83 ? 2.802 0.020 12.133 1.00 66.00 83 SER A CA 1
ATOM 647 C C . SER A 1 83 ? 1.613 -0.232 13.070 1.00 66.00 83 SER A C 1
ATOM 649 O O . SER A 1 83 ? 1.457 -1.344 13.566 1.00 66.00 83 SER A O 1
ATOM 651 N N . GLU A 1 84 ? 0.787 0.782 13.325 1.00 73.62 84 GLU A N 1
ATOM 652 C CA . GLU A 1 84 ? -0.352 0.748 14.254 1.00 73.62 84 GLU A CA 1
ATOM 653 C C . GLU A 1 84 ? -1.698 0.618 13.522 1.00 73.62 84 GLU A C 1
ATOM 655 O O . GLU A 1 84 ? -2.769 0.704 14.133 1.00 73.62 84 GLU A O 1
ATOM 660 N N . VAL A 1 85 ? -1.660 0.416 12.201 1.00 83.81 85 VAL A N 1
ATOM 661 C CA . VAL A 1 85 ? -2.850 0.240 11.368 1.00 83.81 85 VAL A CA 1
ATOM 662 C C . VAL A 1 85 ? -2.831 -1.106 10.652 1.00 83.81 85 VAL A C 1
ATOM 664 O O . VAL A 1 85 ? -1.796 -1.708 10.378 1.00 83.81 85 VAL A O 1
ATOM 667 N N . GLN A 1 86 ? -4.020 -1.609 10.349 1.00 90.12 86 GLN A N 1
ATOM 668 C CA . GLN A 1 86 ? -4.230 -2.897 9.711 1.00 90.12 86 GLN A CA 1
ATOM 669 C C . GLN A 1 86 ? -4.747 -2.695 8.286 1.00 90.12 86 GLN A C 1
ATOM 671 O O . GLN A 1 86 ? -5.893 -2.286 8.106 1.00 90.12 86 GLN A O 1
ATOM 676 N N . LEU A 1 87 ? -3.940 -3.042 7.278 1.00 91.25 87 LEU A N 1
ATOM 677 C CA . LEU A 1 87 ? -4.300 -2.873 5.865 1.00 91.25 87 LEU A CA 1
ATOM 678 C C . LEU A 1 87 ? -5.667 -3.480 5.521 1.00 91.25 87 LEU A C 1
ATOM 680 O O . LEU A 1 87 ? -5.997 -4.609 5.914 1.00 91.25 87 LEU A O 1
ATOM 684 N N . HIS A 1 88 ? -6.462 -2.737 4.758 1.00 92.56 88 HIS A N 1
ATOM 685 C CA . HIS A 1 88 ? -7.785 -3.159 4.333 1.00 92.56 88 HIS A CA 1
ATOM 686 C C . HIS A 1 88 ? -8.196 -2.558 2.986 1.00 92.56 88 HIS A C 1
ATOM 688 O O . HIS A 1 88 ? -7.963 -1.391 2.706 1.00 92.56 88 HIS A O 1
ATOM 694 N N . GLY A 1 89 ? -8.881 -3.351 2.166 1.00 93.62 89 GLY A N 1
ATOM 695 C CA . GLY A 1 89 ? -9.294 -2.945 0.832 1.00 93.62 89 GLY A CA 1
ATOM 696 C C . GLY A 1 89 ? -8.133 -3.010 -0.151 1.00 93.62 89 GLY A C 1
ATOM 697 O O . GLY A 1 89 ? -7.288 -3.902 -0.071 1.00 93.62 89 GLY A O 1
ATOM 698 N N . THR A 1 90 ? -8.128 -2.098 -1.114 1.00 96.19 90 THR A N 1
ATOM 699 C CA . THR A 1 90 ? -7.112 -2.045 -2.166 1.00 96.19 90 THR A CA 1
ATOM 700 C C . THR A 1 90 ? -5.952 -1.161 -1.725 1.00 96.19 90 THR A C 1
ATOM 702 O O . THR A 1 90 ? -6.156 -0.015 -1.338 1.00 96.19 90 THR A O 1
ATOM 705 N N . VAL A 1 91 ? -4.738 -1.697 -1.805 1.00 96.00 91 VAL A N 1
ATOM 706 C CA . VAL A 1 91 ? -3.486 -1.005 -1.485 1.00 96.00 91 VAL A CA 1
ATOM 707 C C . VAL A 1 91 ? -2.582 -1.052 -2.709 1.00 96.00 91 VAL A C 1
ATOM 709 O O . VAL A 1 91 ? -2.353 -2.124 -3.273 1.00 96.00 91 VAL A O 1
ATOM 712 N N . LYS A 1 92 ? -2.061 0.102 -3.121 1.00 96.88 92 LYS A N 1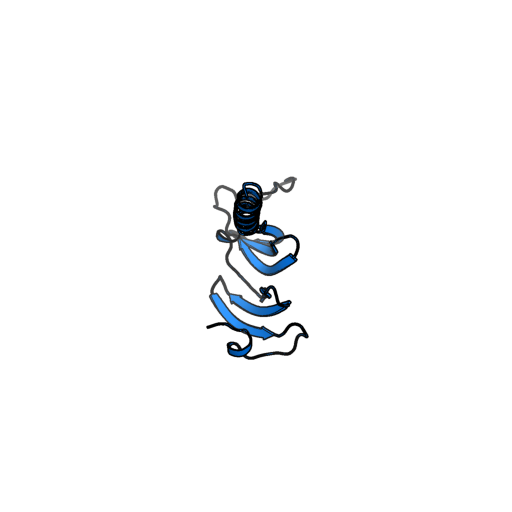
ATOM 713 C CA . LYS A 1 92 ? -1.121 0.262 -4.231 1.00 96.88 92 LYS A CA 1
ATOM 714 C C . LYS A 1 92 ? 0.252 0.626 -3.677 1.00 96.88 92 LYS A C 1
ATOM 716 O O .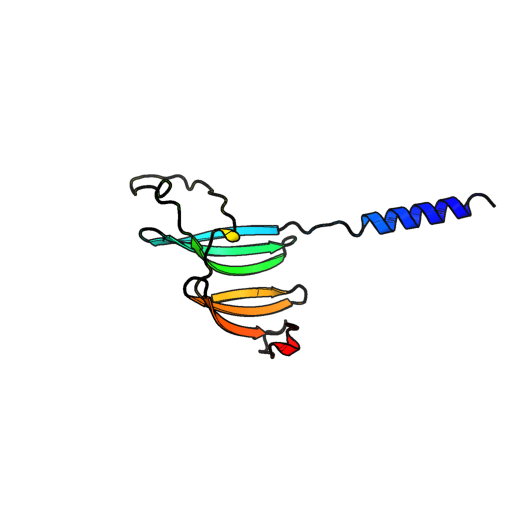 LYS A 1 92 ? 0.378 1.618 -2.973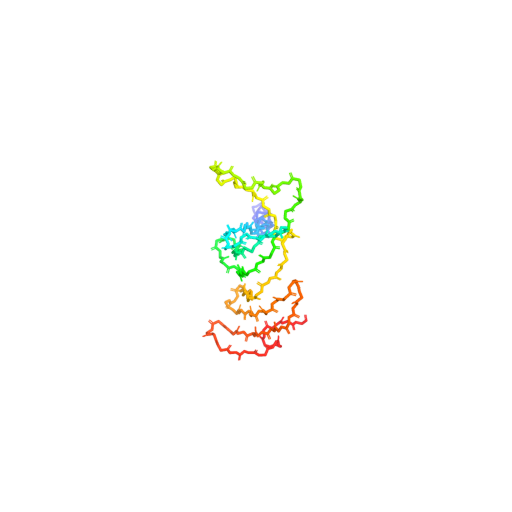 1.00 96.88 92 LYS A O 1
ATOM 721 N N . HIS A 1 93 ? 1.265 -0.146 -4.049 1.00 95.31 93 HIS A N 1
ATOM 722 C CA . HIS A 1 93 ? 2.667 0.115 -3.725 1.00 95.31 93 HIS A CA 1
ATOM 723 C C . HIS A 1 93 ? 3.447 0.375 -5.014 1.00 95.31 93 HIS A C 1
ATOM 725 O O . HIS A 1 93 ? 3.298 -0.384 -5.972 1.00 95.31 93 HIS A O 1
ATOM 731 N N . ILE A 1 94 ? 4.248 1.435 -5.040 1.00 95.44 94 ILE A N 1
ATOM 732 C CA . ILE A 1 94 ? 4.939 1.972 -6.212 1.00 95.44 94 ILE A CA 1
ATOM 733 C C . ILE A 1 94 ? 6.444 1.920 -5.945 1.00 95.44 94 ILE A C 1
ATOM 735 O O . ILE A 1 94 ? 6.935 2.472 -4.961 1.00 95.44 94 ILE A O 1
ATOM 739 N N . ASN A 1 95 ? 7.178 1.251 -6.829 1.00 91.44 95 ASN A N 1
ATOM 740 C CA . ASN A 1 95 ? 8.632 1.162 -6.763 1.00 91.44 95 ASN A CA 1
ATOM 741 C C . ASN A 1 95 ? 9.280 2.389 -7.426 1.00 91.44 95 ASN A C 1
ATOM 743 O O . ASN A 1 95 ? 8.644 3.113 -8.191 1.00 91.44 95 ASN A O 1
ATOM 747 N N . LYS A 1 96 ? 10.587 2.576 -7.203 1.00 85.94 96 LYS A N 1
ATOM 748 C CA . LYS A 1 96 ? 11.368 3.684 -7.789 1.00 85.94 96 LYS A CA 1
ATOM 749 C C . LYS A 1 96 ? 11.329 3.727 -9.322 1.00 85.94 96 LYS A C 1
ATOM 751 O O . LYS A 1 96 ? 11.367 4.809 -9.892 1.00 85.94 96 LYS A O 1
ATOM 756 N N . ASP A 1 97 ? 11.186 2.571 -9.969 1.00 89.25 97 ASP A N 1
ATOM 757 C CA . ASP A 1 97 ? 11.127 2.448 -11.432 1.00 89.25 97 ASP A CA 1
ATOM 758 C C . ASP A 1 97 ? 9.717 2.703 -12.005 1.00 89.25 97 ASP A C 1
ATOM 760 O O . ASP A 1 97 ? 9.440 2.368 -13.154 1.00 89.25 97 ASP A O 1
ATOM 764 N N . GLY A 1 98 ? 8.771 3.194 -11.196 1.00 91.75 98 GLY A N 1
ATOM 765 C CA . GLY A 1 98 ? 7.382 3.448 -11.600 1.00 91.75 98 GLY A CA 1
ATOM 766 C C . GLY A 1 98 ? 6.497 2.200 -11.682 1.00 91.75 98 GLY A C 1
ATOM 767 O O . GLY A 1 98 ? 5.272 2.321 -11.645 1.00 91.75 98 GLY A O 1
ATOM 768 N N . LYS A 1 99 ? 7.086 0.995 -11.711 1.00 95.25 99 LYS A N 1
ATOM 769 C CA . LYS A 1 99 ? 6.354 -0.271 -11.548 1.00 95.25 99 LYS A CA 1
ATOM 770 C C . LYS A 1 99 ? 5.557 -0.253 -10.249 1.00 95.25 99 LYS A C 1
ATOM 772 O O . LYS A 1 99 ? 6.044 0.221 -9.221 1.00 95.25 99 LYS A O 1
ATOM 777 N N . TYR A 1 100 ? 4.367 -0.837 -10.255 1.00 96.75 100 TYR A N 1
ATOM 778 C CA . TYR A 1 100 ? 3.531 -0.880 -9.062 1.00 96.75 100 TYR A CA 1
ATOM 779 C C . TYR A 1 100 ? 2.812 -2.212 -8.892 1.00 96.75 100 TYR A C 1
ATOM 781 O O . TYR A 1 100 ? 2.545 -2.944 -9.841 1.00 96.75 100 TYR A O 1
ATOM 789 N N . ARG A 1 101 ? 2.482 -2.535 -7.645 1.00 95.94 101 ARG A N 1
ATOM 790 C CA . ARG A 1 101 ? 1.674 -3.701 -7.290 1.00 95.94 101 ARG A CA 1
ATOM 791 C C . ARG A 1 101 ? 0.415 -3.259 -6.569 1.00 95.94 101 ARG A C 1
ATOM 793 O O . ARG A 1 101 ? 0.445 -2.328 -5.765 1.00 95.94 101 ARG A O 1
ATOM 800 N N . VAL A 1 102 ? -0.684 -3.937 -6.856 1.00 97.44 102 VAL A N 1
ATOM 801 C CA . VAL A 1 102 ? -1.993 -3.682 -6.259 1.00 97.44 102 VAL A CA 1
ATOM 802 C C . VAL A 1 102 ? -2.409 -4.921 -5.485 1.00 97.44 102 VAL A C 1
ATOM 804 O O . VAL A 1 102 ? -2.669 -5.975 -6.069 1.00 97.44 102 VAL A O 1
ATOM 807 N N . GLY A 1 103 ? -2.447 -4.798 -4.162 1.00 96.88 103 GLY A N 1
ATOM 808 C CA . GLY A 1 103 ? -2.859 -5.856 -3.252 1.00 96.88 103 GLY A CA 1
ATOM 809 C C . GLY A 1 103 ? -4.256 -5.610 -2.704 1.00 96.88 103 GLY A C 1
ATOM 810 O O . GLY A 1 103 ? -4.610 -4.477 -2.382 1.00 96.88 103 GLY A O 1
ATOM 811 N N . HIS A 1 104 ? -5.040 -6.674 -2.556 1.00 96.69 104 HIS A N 1
ATOM 812 C CA . HIS A 1 104 ? -6.299 -6.619 -1.820 1.00 96.69 104 HIS A CA 1
ATOM 813 C C . HIS A 1 104 ? -6.119 -7.234 -0.433 1.00 96.69 104 HIS A C 1
ATOM 815 O O . HIS A 1 104 ? -5.618 -8.355 -0.313 1.00 96.69 104 HIS A O 1
ATOM 821 N N . TYR A 1 105 ? -6.540 -6.519 0.609 1.00 95.56 105 TYR A N 1
ATOM 822 C CA . TYR A 1 105 ? -6.345 -6.899 2.003 1.00 95.56 105 TYR A CA 1
ATOM 823 C C . TYR A 1 105 ? -7.665 -6.967 2.767 1.00 95.56 105 TYR A C 1
ATOM 825 O O . TYR A 1 105 ? -8.499 -6.062 2.736 1.00 95.56 105 TYR A O 1
ATOM 833 N N . VAL A 1 106 ? -7.837 -8.026 3.550 1.00 92.31 106 VAL A N 1
ATOM 834 C CA . VAL A 1 106 ? -8.975 -8.179 4.458 1.00 92.31 106 VAL A CA 1
ATOM 835 C C . VAL A 1 106 ? -8.433 -8.366 5.863 1.00 92.31 106 VAL A C 1
ATOM 837 O O . VAL A 1 106 ? -7.851 -9.403 6.176 1.00 92.31 106 VAL A O 1
ATOM 840 N N . LYS A 1 107 ? -8.622 -7.348 6.714 1.00 87.50 107 LYS A N 1
ATOM 841 C CA . LYS A 1 107 ? -8.144 -7.343 8.106 1.00 87.50 107 LYS A CA 1
ATOM 842 C C . LYS A 1 107 ? -6.648 -7.687 8.196 1.00 87.50 107 LYS A C 1
ATOM 844 O O . LYS A 1 107 ? -6.249 -8.607 8.904 1.00 87.50 107 LYS A O 1
ATOM 849 N N . GLY A 1 108 ? -5.827 -6.997 7.405 1.00 87.75 108 GLY A N 1
ATOM 850 C CA . GLY A 1 108 ? -4.373 -7.167 7.357 1.00 87.75 108 GLY A CA 1
ATOM 851 C C . GLY A 1 108 ? -3.895 -8.394 6.581 1.00 87.75 108 GLY A C 1
ATOM 852 O O . GLY A 1 108 ? -2.707 -8.510 6.300 1.00 87.75 108 GLY A O 1
ATOM 853 N N . ARG A 1 109 ? -4.791 -9.308 6.187 1.00 92.25 109 ARG A N 1
ATOM 854 C CA . ARG A 1 109 ? -4.424 -10.484 5.392 1.00 92.25 109 ARG A CA 1
ATOM 855 C C . ARG A 1 109 ? -4.484 -10.161 3.909 1.00 92.25 109 ARG A C 1
ATOM 857 O O . ARG A 1 109 ? -5.528 -9.741 3.415 1.00 92.25 109 ARG A O 1
ATOM 864 N N . LYS A 1 110 ? -3.382 -10.411 3.203 1.00 94.88 110 LYS A N 1
ATOM 865 C CA . LYS A 1 110 ? -3.317 -10.339 1.740 1.00 94.88 110 LYS A CA 1
ATOM 866 C C . LYS A 1 110 ? -4.201 -11.429 1.129 1.00 94.88 110 LYS A C 1
ATOM 868 O O . LYS A 1 110 ? -3.987 -12.608 1.396 1.00 94.88 110 LYS A O 1
ATOM 873 N N . VAL A 1 111 ? -5.167 -11.027 0.311 1.00 96.88 111 VAL A N 1
ATOM 874 C CA . VAL A 1 111 ? -6.096 -11.911 -0.413 1.00 96.88 111 VAL A CA 1
ATOM 875 C C . VAL A 1 111 ? -5.627 -12.131 -1.845 1.00 96.88 111 VAL A C 1
ATOM 877 O O . VAL A 1 111 ? -5.635 -13.254 -2.337 1.00 96.88 111 VAL A O 1
ATOM 880 N N . SER A 1 112 ? -5.193 -11.067 -2.514 1.00 96.75 112 SER A N 1
ATOM 881 C CA . SER A 1 112 ? -4.716 -11.117 -3.895 1.00 96.75 112 SER A CA 1
ATOM 882 C C . SER A 1 112 ? -3.655 -10.051 -4.140 1.00 96.75 112 SER A C 1
ATOM 884 O O . SER A 1 112 ? -3.517 -9.103 -3.364 1.00 96.75 112 SER A O 1
ATOM 886 N N . MET A 1 113 ? -2.875 -10.241 -5.202 1.00 96.62 113 MET A N 1
ATOM 887 C CA . MET A 1 113 ? -1.850 -9.305 -5.644 1.00 96.62 113 MET A CA 1
ATOM 888 C C . MET A 1 113 ? -1.789 -9.322 -7.167 1.00 96.62 113 MET A C 1
ATOM 890 O O . MET A 1 113 ? -1.758 -10.398 -7.762 1.00 96.62 113 MET A O 1
ATOM 894 N N . ARG A 1 114 ? -1.768 -8.138 -7.773 1.00 97.38 114 ARG A N 1
ATOM 895 C CA . ARG A 1 114 ? -1.505 -7.932 -9.200 1.00 97.38 114 ARG A CA 1
ATOM 896 C C . ARG A 1 114 ? -0.318 -7.001 -9.365 1.00 97.38 114 ARG A C 1
ATOM 898 O O . ARG A 1 114 ? -0.095 -6.143 -8.509 1.00 97.38 114 ARG A O 1
ATOM 905 N N . TYR A 1 115 ? 0.429 -7.173 -10.442 1.00 97.19 115 TYR A N 1
ATOM 906 C CA . TYR A 1 115 ? 1.668 -6.448 -10.698 1.00 97.19 115 TYR A CA 1
ATOM 907 C C . TYR A 1 115 ? 1.566 -5.752 -12.038 1.00 97.19 115 TYR A C 1
ATOM 909 O O . TYR A 1 115 ? 1.026 -6.318 -12.981 1.00 97.19 115 TYR A O 1
ATOM 917 N N . TYR A 1 116 ? 2.092 -4.542 -12.112 1.00 97.38 116 TYR A N 1
ATOM 918 C CA . TYR A 1 116 ? 2.023 -3.716 -13.301 1.00 97.38 116 TYR A CA 1
ATOM 919 C C . TYR A 1 116 ? 3.377 -3.060 -13.550 1.00 97.38 116 TYR A C 1
ATOM 921 O O . TYR A 1 116 ? 4.123 -2.758 -12.607 1.00 97.38 116 TYR A O 1
ATOM 929 N N . ASP A 1 117 ? 3.702 -2.857 -14.820 1.00 96.44 117 ASP A N 1
ATOM 930 C CA . ASP A 1 117 ? 4.829 -2.020 -15.213 1.00 96.44 117 ASP A CA 1
ATOM 931 C C . ASP A 1 117 ? 4.500 -0.519 -15.078 1.00 96.44 117 ASP A C 1
ATOM 933 O O . ASP A 1 117 ? 3.446 -0.135 -14.563 1.00 96.44 117 ASP A O 1
ATOM 937 N N . ALA A 1 118 ? 5.440 0.341 -15.476 1.00 94.94 118 ALA A N 1
ATOM 938 C CA . ALA A 1 118 ? 5.274 1.792 -15.395 1.00 94.94 118 ALA A CA 1
ATOM 939 C C . ALA A 1 118 ? 4.204 2.328 -16.367 1.00 94.94 118 ALA A C 1
ATOM 941 O O . ALA A 1 118 ? 3.584 3.351 -16.078 1.00 94.94 118 ALA A O 1
ATOM 942 N N . ASP A 1 119 ? 3.954 1.615 -17.469 1.00 96.31 119 ASP A N 1
ATOM 943 C CA . ASP A 1 119 ? 2.944 1.957 -18.477 1.00 96.31 119 ASP A CA 1
ATOM 944 C C . ASP A 1 119 ? 1.541 1.456 -18.083 1.00 96.31 119 ASP A C 1
ATOM 946 O O . ASP A 1 119 ? 0.531 1.847 -18.671 1.00 96.31 119 ASP A O 1
ATOM 950 N N . GLY A 1 120 ? 1.458 0.619 -17.045 1.00 94.75 120 GLY A N 1
ATOM 951 C CA . GLY A 1 120 ? 0.223 0.072 -16.501 1.00 94.75 120 GLY A CA 1
ATOM 952 C C . GLY A 1 120 ? -0.216 -1.247 -17.130 1.00 94.75 120 GLY A C 1
ATOM 953 O O . GLY A 1 120 ? -1.338 -1.686 -16.868 1.00 94.75 120 GLY A O 1
ATOM 954 N N . ALA A 1 121 ? 0.638 -1.903 -17.917 1.00 97.00 121 ALA A N 1
ATOM 955 C CA . ALA A 1 121 ? 0.379 -3.260 -18.372 1.00 97.00 121 ALA A CA 1
ATOM 956 C C . ALA A 1 121 ? 0.594 -4.251 -17.221 1.00 97.00 121 ALA A C 1
ATOM 958 O O . ALA A 1 121 ? 1.526 -4.116 -16.426 1.00 97.00 121 ALA A O 1
ATOM 959 N N . GLU A 1 122 ? -0.289 -5.246 -17.111 1.00 97.25 122 GLU A N 1
ATOM 960 C CA . GLU A 1 122 ? -0.152 -6.296 -16.101 1.00 97.25 122 GLU A CA 1
ATOM 961 C C . GLU A 1 122 ? 1.043 -7.194 -16.448 1.00 97.25 122 GLU A C 1
ATOM 963 O O . GLU A 1 122 ? 1.143 -7.724 -17.556 1.00 97.25 122 GLU A O 1
ATOM 968 N N . ILE A 1 123 ? 1.948 -7.367 -15.488 1.00 96.38 123 ILE A N 1
ATOM 969 C CA . ILE A 1 123 ? 3.162 -8.176 -15.615 1.00 96.38 123 ILE A CA 1
ATOM 970 C C . ILE A 1 123 ? 3.162 -9.304 -14.586 1.00 96.38 123 ILE A C 1
ATOM 972 O O . ILE A 1 123 ? 2.416 -9.290 -13.604 1.00 96.38 123 ILE A O 1
ATOM 976 N N . SER A 1 124 ? 4.018 -10.306 -14.778 1.00 95.62 124 SER A N 1
ATOM 977 C CA . SER A 1 124 ? 4.142 -11.377 -13.792 1.00 95.62 124 SER A CA 1
ATOM 978 C C . SER A 1 124 ? 4.864 -10.897 -12.523 1.00 95.62 124 SER A C 1
ATOM 980 O O . SER A 1 124 ? 5.671 -9.966 -12.550 1.00 95.62 124 SER A O 1
ATOM 982 N N . SER A 1 125 ? 4.647 -11.585 -11.393 1.00 93.38 125 SER A N 1
ATOM 983 C CA . SER A 1 125 ? 5.406 -11.322 -10.154 1.00 93.38 125 SER A CA 1
ATOM 984 C C . SER A 1 125 ? 6.921 -11.461 -10.349 1.00 93.38 125 SER A C 1
ATOM 986 O O . SER A 1 125 ? 7.692 -10.811 -9.642 1.00 93.38 125 SER A O 1
ATOM 988 N N . LYS A 1 126 ? 7.346 -12.319 -11.285 1.00 92.44 126 LYS A N 1
ATOM 989 C CA . LYS A 1 126 ? 8.757 -12.532 -11.612 1.00 92.44 126 LYS A CA 1
ATOM 990 C C . LYS A 1 126 ? 9.338 -11.309 -12.323 1.00 92.44 126 LYS A C 1
ATOM 992 O O . LYS A 1 126 ? 10.401 -10.837 -11.939 1.00 92.44 126 LYS A O 1
ATOM 997 N N . ASP A 1 127 ? 8.606 -10.748 -13.284 1.00 92.00 127 ASP A N 1
ATOM 998 C CA . ASP A 1 127 ? 9.023 -9.553 -14.041 1.00 92.00 127 ASP A CA 1
ATOM 999 C C . ASP A 1 127 ? 8.969 -8.272 -13.193 1.00 92.00 127 ASP A C 1
ATOM 1001 O O . ASP A 1 127 ? 9.667 -7.284 -13.456 1.00 92.00 127 ASP A O 1
ATOM 1005 N N . PHE A 1 128 ? 8.152 -8.291 -12.139 1.00 91.31 128 PHE A N 1
ATOM 1006 C CA . PHE A 1 128 ? 8.130 -7.244 -11.125 1.00 91.31 128 PHE A CA 1
ATOM 1007 C C . PHE A 1 128 ? 9.405 -7.224 -10.264 1.00 91.31 128 PHE A C 1
ATOM 1009 O O . PHE A 1 128 ? 9.757 -6.173 -9.735 1.00 91.31 128 PHE A O 1
ATOM 1016 N N . GLY A 1 129 ? 10.118 -8.350 -10.143 1.00 83.25 129 GLY A N 1
ATOM 1017 C CA . GLY A 1 129 ? 11.333 -8.457 -9.330 1.00 83.25 129 GLY A CA 1
ATOM 1018 C C . GLY A 1 129 ? 11.090 -8.836 -7.866 1.00 83.25 129 GLY A C 1
ATOM 1019 O O . GLY A 1 129 ? 11.957 -8.608 -7.026 1.00 83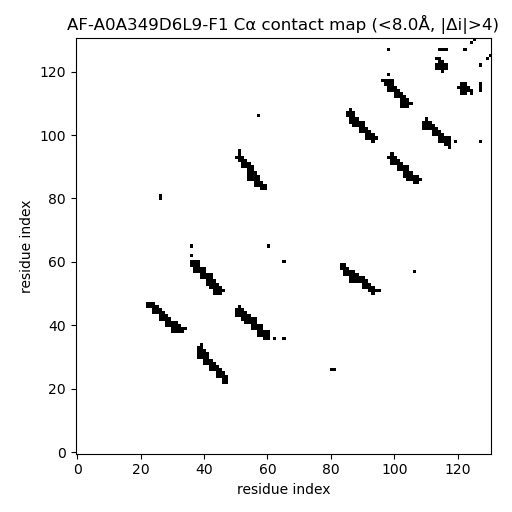.25 129 GLY A O 1
ATOM 1020 N N . ASN A 1 130 ? 9.931 -9.423 -7.540 1.00 60.78 130 ASN A N 1
ATOM 1021 C CA . ASN A 1 130 ? 9.758 -10.112 -6.260 1.00 60.78 130 ASN A CA 1
ATOM 1022 C C . ASN A 1 130 ? 10.479 -11.473 -6.345 1.00 60.78 130 ASN A C 1
ATOM 1024 O O . ASN A 1 130 ? 9.890 -12.434 -6.847 1.00 60.78 130 ASN A O 1
ATOM 1028 N N . ASN A 1 131 ? 11.732 -11.537 -5.884 1.00 45.34 131 ASN A N 1
ATOM 1029 C CA . ASN A 1 131 ? 12.369 -12.794 -5.469 1.00 45.34 131 ASN A CA 1
ATOM 1030 C C . ASN A 1 131 ? 11.946 -13.138 -4.039 1.00 45.34 131 ASN A C 1
ATOM 1032 O O . ASN A 1 131 ? 11.989 -12.221 -3.188 1.00 45.34 131 ASN A O 1
#

Foldseek 3Di:
DPPVVVVVVVVVVVVVVVVDDDWDKDKDWDFPDDDVQKTKIWMWMDTNNHTFKIAIWIAGPDPVPPPPDDDDDPPDPPDDDPVRIAGAAWMWGADPQLKIKIFHDDRNDTPDIWTAHNVGDTDDPVVNPPD

Mean predicted aligned error: 12.22 Å

Secondary structure (DSSP, 8-state):
--SHHHHHHHHHHHHHHTT--PPPEEEEEEEEEEETTEEEEEEEEEETTEEEEEEEEEE---TTTS--S-S----------GGGEEEEEEEEEE-TTS-EEEEEEETTEEEEEEEE-TT--EE-HHHHT--

Sequence (131 aa):
MKSSIFLGIISLVFSTLCFGQKGESWTEFDTIKVYPGRILLEYKTYIDSVLTEQGGAFHYPDSSKLPKTNTSAKAEESSFSLSEVQLHGTVKHINKDGKYRVGHYVKGRKVSMRYYDADGAEISSKDFGNN

pLDDT: mean 76.86, std 19.56, range [38.19, 97.44]

Solvent-accessible surface area (backbone atoms only — not comparable to full-atom values): 7826 Å² total; per-residue (Å²): 142,76,66,72,66,61,56,56,53,54,54,54,58,56,60,66,64,69,78,62,84,75,72,58,68,54,72,50,78,46,82,76,44,83,51,95,74,33,33,38,28,39,38,42,30,30,46,71,86,40,77,34,34,39,30,32,26,38,35,60,62,57,84,91,70,59,78,76,89,74,81,87,74,74,84,70,85,75,86,75,59,78,89,65,42,33,40,26,48,60,32,41,40,41,48,99,80,52,28,32,35,44,33,35,24,60,84,54,40,78,76,49,74,48,34,27,42,64,90,65,51,81,45,53,60,67,80,7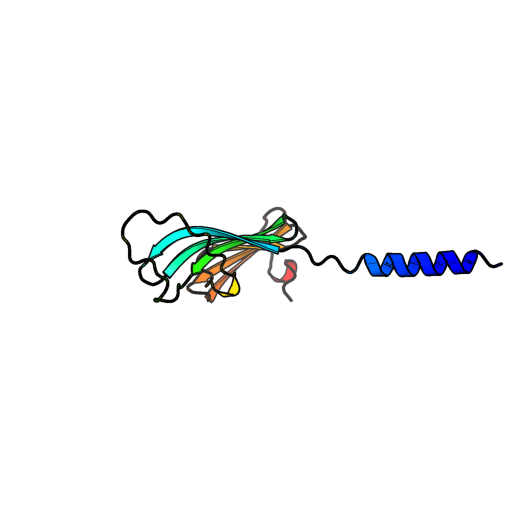1,64,66,125

Radius of gyration: 22.01 Å; Cα contacts (8 Å, |Δi|>4): 208; chains: 1; bounding box: 76×33×45 Å

Nearest PDB structures (foldseek):
  9hac-assembly2_C  TM=4.183E-01  e=3.017E-01  synthetic construct
  6lxd-assembly1_A  TM=6.916E-01  e=3.075E+00  Homo sapiens
  6agq-assembly1_C  TM=4.376E-01  e=5.879E+00  Paenibacillus sp. R4